Protein AF-A0A7Y3DRT1-F1 (afdb_monomer_lite)

Radius of gyration: 16.61 Å; chains: 1; bounding box: 52×34×32 Å

Structure (mmCIF, N/CA/C/O backbone):
data_AF-A0A7Y3DRT1-F1
#
_entry.id   AF-A0A7Y3DRT1-F1
#
loop_
_atom_site.group_PDB
_atom_site.id
_atom_site.type_symbol
_atom_site.label_atom_id
_atom_site.label_alt_id
_atom_site.label_comp_id
_atom_site.label_asym_id
_atom_site.label_entity_id
_atom_site.label_seq_id
_atom_site.pdbx_PDB_ins_code
_atom_site.Cartn_x
_atom_site.Cartn_y
_atom_site.Cartn_z
_atom_site.occupancy
_atom_site.B_iso_or_equiv
_atom_site.auth_seq_id
_atom_site.auth_comp_id
_atom_site.auth_asym_id
_atom_site.auth_atom_id
_atom_site.pdbx_PDB_model_num
ATOM 1 N N . SER A 1 1 ? 38.014 -11.702 -12.297 1.00 65.25 1 SER A N 1
ATOM 2 C CA . SER A 1 1 ? 36.769 -11.774 -13.084 1.00 65.25 1 SER A CA 1
ATOM 3 C C . SER A 1 1 ? 35.797 -10.768 -12.499 1.00 65.25 1 SER A C 1
ATOM 5 O O . SER A 1 1 ? 35.608 -10.796 -11.290 1.00 65.25 1 SER A O 1
ATOM 7 N N . ILE A 1 2 ? 35.257 -9.856 -13.309 1.00 73.31 2 ILE A N 1
ATOM 8 C CA . ILE A 1 2 ? 34.153 -8.977 -12.907 1.00 73.31 2 ILE A CA 1
ATOM 9 C C . ILE A 1 2 ? 32.902 -9.548 -13.573 1.00 73.31 2 ILE A C 1
ATOM 11 O O . ILE A 1 2 ? 32.862 -9.681 -14.793 1.00 73.31 2 ILE A O 1
ATOM 15 N N . PHE A 1 3 ? 31.917 -9.934 -12.766 1.00 83.69 3 PHE A N 1
ATOM 16 C CA . PHE A 1 3 ? 30.632 -10.447 -13.232 1.00 83.69 3 PHE A CA 1
ATOM 17 C C . PHE A 1 3 ? 29.591 -9.324 -13.145 1.00 83.69 3 PHE A C 1
ATOM 19 O O . PHE A 1 3 ? 29.271 -8.867 -12.049 1.00 83.69 3 PHE A O 1
ATOM 26 N N . MET A 1 4 ? 29.078 -8.871 -14.291 1.00 85.00 4 MET A N 1
ATOM 27 C CA . MET A 1 4 ? 28.018 -7.860 -14.378 1.00 85.00 4 MET A CA 1
ATOM 28 C C . MET A 1 4 ? 26.649 -8.544 -14.492 1.00 85.00 4 MET A C 1
ATOM 30 O O . MET A 1 4 ? 26.469 -9.432 -15.324 1.00 85.00 4 MET A O 1
ATOM 34 N N . ARG A 1 5 ? 25.668 -8.112 -13.689 1.00 83.06 5 ARG A N 1
ATOM 35 C CA . ARG A 1 5 ? 24.261 -8.525 -13.839 1.00 83.06 5 ARG A CA 1
ATOM 36 C C . ARG A 1 5 ? 23.523 -7.634 -14.855 1.00 83.06 5 ARG A C 1
ATOM 38 O O . ARG A 1 5 ? 23.930 -6.488 -15.039 1.00 83.06 5 ARG A O 1
ATOM 45 N N . PRO A 1 6 ? 22.434 -8.128 -15.481 1.00 82.12 6 PRO A N 1
ATOM 46 C CA . PRO A 1 6 ? 21.538 -7.299 -16.289 1.00 82.12 6 PRO A CA 1
ATOM 47 C C . PRO A 1 6 ? 20.948 -6.143 -15.472 1.00 82.12 6 PRO A C 1
ATOM 49 O O . PRO A 1 6 ? 20.773 -6.272 -14.259 1.00 82.12 6 PRO A O 1
ATOM 52 N N . PHE A 1 7 ? 20.604 -5.038 -16.137 1.00 75.75 7 PHE A N 1
ATOM 53 C CA . PHE A 1 7 ? 19.837 -3.963 -15.509 1.00 75.75 7 PHE A CA 1
ATOM 54 C C . PHE A 1 7 ? 18.466 -4.495 -15.074 1.00 75.75 7 PHE A C 1
ATOM 56 O O . PHE A 1 7 ? 17.737 -5.080 -15.872 1.00 75.75 7 PHE A O 1
ATOM 63 N N . ILE A 1 8 ? 18.132 -4.309 -13.798 1.00 77.25 8 ILE A N 1
ATOM 64 C CA . ILE A 1 8 ? 16.840 -4.674 -13.213 1.00 77.25 8 ILE A CA 1
ATOM 65 C C . ILE A 1 8 ? 16.142 -3.370 -12.837 1.00 77.25 8 ILE A C 1
ATOM 67 O O . ILE A 1 8 ? 16.763 -2.508 -12.212 1.00 77.25 8 ILE A O 1
ATOM 71 N N . GLY A 1 9 ? 14.866 -3.233 -13.206 1.00 71.88 9 GLY A N 1
ATOM 72 C CA . GLY A 1 9 ? 14.046 -2.100 -12.783 1.00 71.88 9 GLY A CA 1
ATOM 73 C C . GLY A 1 9 ? 14.022 -2.003 -11.258 1.00 71.88 9 GLY A C 1
ATOM 74 O O . GLY A 1 9 ? 13.755 -2.983 -10.564 1.00 71.88 9 GLY A O 1
ATOM 75 N N . THR A 1 1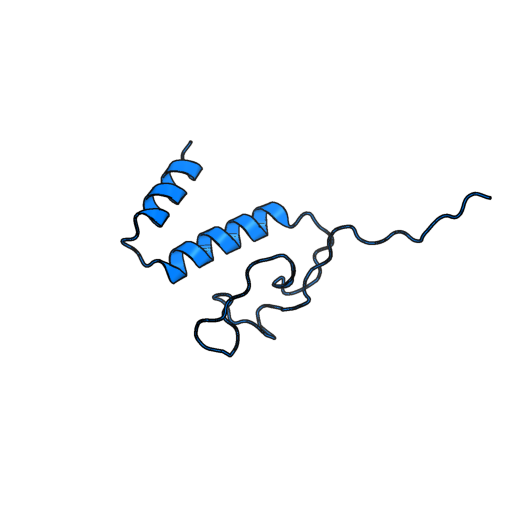0 ? 14.321 -0.828 -10.714 1.00 77.62 10 THR A N 1
ATOM 76 C CA . THR A 1 10 ? 14.492 -0.641 -9.264 1.00 77.62 10 THR A CA 1
ATOM 77 C C . THR A 1 10 ? 13.169 -0.500 -8.507 1.00 77.62 10 THR A C 1
ATOM 79 O O . THR A 1 10 ? 13.175 -0.297 -7.292 1.00 77.62 10 THR A O 1
ATOM 82 N N . HIS A 1 11 ? 12.031 -0.589 -9.204 1.00 82.00 11 HIS A N 1
ATOM 83 C CA . HIS A 1 11 ? 10.702 -0.255 -8.682 1.00 82.00 11 HIS A CA 1
ATOM 84 C C . HIS A 1 11 ? 9.646 -1.325 -9.039 1.00 82.00 11 HIS A C 1
ATOM 86 O O . HIS A 1 11 ? 8.714 -1.046 -9.801 1.00 82.00 11 HIS A O 1
ATOM 92 N N . PRO A 1 12 ? 9.771 -2.561 -8.509 1.00 86.25 12 PRO A N 1
ATOM 93 C CA . PRO A 1 12 ? 8.774 -3.607 -8.728 1.00 86.25 12 PRO A CA 1
ATOM 94 C C . PRO A 1 12 ? 7.401 -3.160 -8.208 1.00 86.25 12 PRO A C 1
ATOM 96 O O . PRO A 1 12 ? 7.287 -2.597 -7.119 1.00 86.25 12 PRO A O 1
ATOM 99 N N . SER A 1 13 ? 6.363 -3.378 -9.012 1.00 91.88 13 SER A N 1
ATOM 100 C CA . SER A 1 13 ? 4.994 -2.944 -8.724 1.00 91.88 13 SER A CA 1
ATOM 101 C C . SER A 1 13 ? 3.970 -3.744 -9.533 1.00 91.88 13 SER A C 1
ATOM 103 O O . SER A 1 13 ? 4.331 -4.435 -10.486 1.00 91.88 13 SER A O 1
ATOM 105 N N . GLY A 1 14 ? 2.695 -3.654 -9.149 1.00 92.25 14 GLY A N 1
ATOM 106 C CA . GLY A 1 14 ? 1.576 -4.172 -9.946 1.00 92.25 14 GLY A CA 1
ATOM 107 C C . GLY A 1 14 ? 1.333 -5.683 -9.867 1.00 92.25 14 GLY A C 1
ATOM 108 O O . GLY A 1 14 ? 0.842 -6.282 -10.827 1.00 92.25 14 GLY A O 1
ATOM 109 N N . THR A 1 15 ? 1.688 -6.311 -8.744 1.00 94.69 15 THR A N 1
ATOM 110 C CA . THR A 1 15 ? 1.461 -7.744 -8.490 1.00 94.69 15 THR A CA 1
ATOM 111 C C . THR A 1 15 ? 0.093 -8.061 -7.873 1.00 94.69 15 THR A C 1
ATOM 113 O O . THR A 1 15 ? -0.338 -9.206 -7.967 1.00 94.69 15 THR A O 1
ATOM 116 N N . VAL A 1 16 ? -0.597 -7.083 -7.271 1.00 96.75 16 VAL A N 1
ATOM 117 C CA . VAL A 1 16 ? -1.924 -7.231 -6.636 1.00 96.75 16 VAL A CA 1
ATOM 118 C C . VAL A 1 16 ? -2.797 -6.040 -7.034 1.00 96.75 16 VAL A C 1
ATOM 120 O O . VAL A 1 16 ? -3.026 -5.122 -6.258 1.00 96.75 16 VAL A O 1
ATOM 123 N N . ARG A 1 17 ? -3.216 -5.996 -8.296 1.00 97.50 17 ARG A N 1
ATOM 124 C CA . ARG A 1 17 ? -3.681 -4.759 -8.935 1.00 97.50 17 ARG A CA 1
ATOM 125 C C . ARG A 1 17 ? -5.099 -4.355 -8.541 1.00 97.50 17 ARG A C 1
ATOM 127 O O . ARG A 1 17 ? -5.995 -5.197 -8.443 1.00 97.50 17 ARG A O 1
ATOM 134 N N . ILE A 1 18 ? -5.311 -3.044 -8.434 1.00 97.56 18 ILE A N 1
ATOM 135 C CA . ILE A 1 18 ? -6.648 -2.434 -8.441 1.00 97.56 18 ILE A CA 1
ATOM 136 C C . ILE A 1 18 ? -7.343 -2.750 -9.768 1.00 97.56 18 ILE A C 1
ATOM 138 O O . ILE A 1 18 ? -6.745 -2.600 -10.832 1.00 97.56 18 ILE A O 1
ATOM 142 N N . GLY A 1 19 ? -8.604 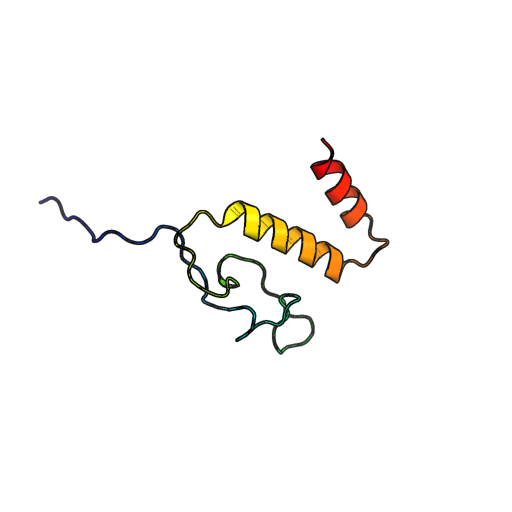-3.169 -9.696 1.00 96.50 19 GLY A N 1
ATOM 143 C CA . GLY A 1 19 ? -9.416 -3.583 -10.841 1.00 96.50 19 GLY A CA 1
ATOM 144 C C . GLY A 1 19 ? -9.315 -5.072 -11.186 1.00 96.50 19 GLY A C 1
ATOM 145 O O . GLY A 1 19 ? -10.235 -5.584 -11.815 1.00 96.50 19 GLY A O 1
ATOM 146 N N . ASP A 1 20 ? -8.264 -5.769 -10.731 1.00 97.38 20 ASP A N 1
ATOM 147 C CA . ASP A 1 20 ? -8.103 -7.221 -10.912 1.00 97.38 20 ASP A CA 1
ATOM 148 C C . ASP A 1 20 ? -8.330 -7.987 -9.596 1.00 97.38 20 ASP A C 1
ATOM 150 O O . ASP A 1 20 ? -9.188 -8.863 -9.521 1.00 97.38 20 ASP A O 1
ATOM 154 N N . MET A 1 21 ? -7.541 -7.679 -8.557 1.00 98.00 21 MET A N 1
ATOM 155 C CA . MET A 1 21 ? -7.588 -8.355 -7.248 1.00 98.00 21 MET A CA 1
ATOM 156 C C . MET A 1 21 ? -8.140 -7.468 -6.132 1.00 98.00 21 MET A C 1
ATOM 158 O O . MET A 1 21 ? -8.564 -7.988 -5.098 1.00 98.00 21 MET A O 1
ATOM 162 N N . LEU A 1 22 ? -8.092 -6.150 -6.328 1.00 98.31 22 LEU A N 1
ATOM 163 C CA . LEU A 1 22 ? -8.565 -5.154 -5.375 1.00 98.31 22 LEU A CA 1
ATOM 164 C C . LEU A 1 22 ? -9.654 -4.292 -6.003 1.00 98.31 22 LEU A C 1
ATOM 166 O O . LEU A 1 22 ? -9.600 -3.983 -7.196 1.00 98.31 22 LEU A O 1
ATOM 170 N N . ASP A 1 23 ? -10.597 -3.843 -5.188 1.00 97.75 23 ASP A N 1
ATOM 171 C CA . ASP A 1 23 ? -11.528 -2.791 -5.572 1.00 97.75 23 ASP A CA 1
ATOM 172 C C . ASP A 1 23 ? -10.874 -1.393 -5.541 1.00 97.75 23 ASP A C 1
ATOM 174 O O . ASP A 1 23 ? -9.673 -1.217 -5.297 1.00 97.75 23 ASP A O 1
ATOM 178 N N . THR A 1 24 ? -11.675 -0.359 -5.804 1.00 96.88 24 THR A N 1
ATOM 179 C CA . THR A 1 24 ? -11.209 1.032 -5.805 1.00 96.88 24 THR A CA 1
ATOM 180 C C . THR A 1 24 ? -10.851 1.567 -4.425 1.00 96.88 24 THR A C 1
ATOM 182 O O . THR A 1 24 ? -10.206 2.613 -4.359 1.00 96.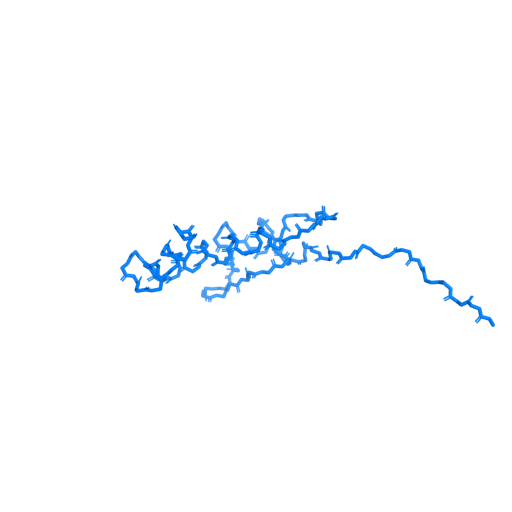88 24 THR A O 1
ATOM 185 N N . ASP A 1 25 ? -11.221 0.884 -3.344 1.00 97.12 25 ASP A N 1
ATOM 186 C CA . ASP A 1 25 ? -10.889 1.216 -1.956 1.00 97.12 25 ASP A CA 1
ATOM 187 C C . ASP A 1 25 ? -9.730 0.368 -1.406 1.00 97.12 25 ASP A C 1
ATOM 189 O O . ASP A 1 25 ? -9.326 0.535 -0.257 1.00 97.12 25 ASP A O 1
ATOM 193 N N . LEU A 1 26 ? -9.080 -0.413 -2.278 1.00 98.25 26 LEU A N 1
ATOM 194 C CA . LEU A 1 26 ? -7.965 -1.313 -1.975 1.00 98.25 26 LEU A CA 1
ATOM 195 C C . LEU A 1 26 ? -8.358 -2.551 -1.153 1.00 98.25 26 LEU A C 1
ATOM 197 O O . LEU A 1 26 ? -7.473 -3.199 -0.579 1.00 98.25 26 LEU A O 1
ATOM 201 N N . MET A 1 27 ? -9.650 -2.884 -1.079 1.00 98.50 27 MET A N 1
ATOM 202 C CA . MET A 1 27 ? -10.110 -4.110 -0.434 1.00 98.50 27 MET A CA 1
ATOM 203 C C . MET A 1 27 ? -10.010 -5.286 -1.402 1.00 98.50 27 MET A C 1
ATOM 205 O O . MET A 1 27 ? -10.278 -5.167 -2.598 1.00 98.50 27 MET A O 1
ATOM 209 N N . THR A 1 28 ? -9.604 -6.437 -0.879 1.00 98.50 28 THR A N 1
ATOM 210 C CA . THR A 1 28 ? -9.685 -7.709 -1.602 1.00 98.50 28 THR A CA 1
ATOM 211 C C . THR A 1 28 ? -11.135 -8.207 -1.650 1.00 98.50 28 THR A C 1
ATOM 213 O O . THR A 1 28 ? -12.018 -7.652 -1.003 1.00 98.50 28 THR A O 1
ATOM 216 N N . ALA A 1 29 ? -11.382 -9.329 -2.329 1.00 97.75 29 ALA A N 1
ATOM 217 C CA . ALA A 1 29 ? -12.672 -10.024 -2.257 1.00 97.75 29 ALA A CA 1
ATOM 218 C C . ALA A 1 29 ? -13.015 -10.582 -0.854 1.00 97.75 29 ALA A C 1
ATOM 220 O O . ALA A 1 29 ? -14.118 -11.083 -0.652 1.00 97.75 29 ALA A O 1
ATOM 221 N N . ILE A 1 30 ? -12.069 -10.555 0.094 1.00 98.19 30 ILE A N 1
ATOM 222 C CA . ILE A 1 30 ? -12.287 -10.949 1.487 1.00 98.19 30 ILE A CA 1
ATOM 223 C C . ILE A 1 30 ? -12.568 -9.690 2.308 1.00 98.19 30 ILE A C 1
ATOM 225 O O . ILE A 1 30 ? -11.722 -8.796 2.402 1.00 98.19 30 ILE A O 1
ATOM 229 N N . ASP A 1 31 ? -13.733 -9.664 2.952 1.00 97.19 31 ASP A N 1
ATOM 230 C CA . ASP A 1 31 ? -14.172 -8.539 3.772 1.00 97.19 31 ASP A CA 1
ATOM 231 C C . ASP A 1 31 ? -13.182 -8.214 4.893 1.00 97.19 31 ASP A C 1
ATOM 233 O O . ASP A 1 31 ? -12.772 -9.073 5.677 1.00 97.19 31 ASP A O 1
ATOM 237 N N . GLY A 1 32 ? -12.799 -6.938 4.969 1.00 97.00 32 GLY A N 1
ATOM 238 C CA . GLY A 1 32 ? -11.872 -6.437 5.980 1.00 97.00 32 GLY A CA 1
ATOM 239 C C . GLY A 1 32 ? -10.388 -6.667 5.670 1.00 97.00 32 GLY A C 1
ATOM 240 O O . GLY A 1 32 ? -9.547 -6.258 6.472 1.00 97.00 32 GLY A O 1
ATOM 241 N N . LEU A 1 33 ? -10.041 -7.281 4.531 1.00 98.06 33 LEU A N 1
ATOM 242 C CA . LEU A 1 33 ? -8.655 -7.497 4.110 1.00 98.06 33 LEU A CA 1
ATOM 243 C C . LEU A 1 33 ? -8.256 -6.517 2.997 1.00 98.06 33 LEU A C 1
ATOM 245 O O . LEU A 1 33 ? -8.772 -6.587 1.882 1.00 98.06 33 LEU A O 1
ATOM 249 N N . TYR A 1 34 ? -7.288 -5.648 3.300 1.00 98.44 34 TYR A N 1
ATOM 250 C CA . TYR A 1 34 ? -6.819 -4.565 2.428 1.00 98.44 34 TYR A CA 1
ATOM 251 C C . TYR A 1 34 ? -5.323 -4.682 2.122 1.00 98.44 34 TYR A C 1
ATOM 253 O O . TYR A 1 34 ? -4.553 -5.201 2.933 1.00 98.44 34 TYR A O 1
ATOM 261 N N . VAL A 1 35 ? -4.895 -4.128 0.985 1.00 98.19 35 VAL A N 1
ATOM 262 C CA . VAL A 1 35 ? -3.478 -4.042 0.586 1.00 98.19 35 VAL A CA 1
ATOM 263 C C . VAL A 1 35 ? -3.139 -2.600 0.215 1.00 98.19 35 VAL A C 1
ATOM 265 O O . VAL A 1 35 ? -3.864 -1.968 -0.537 1.00 98.19 35 VAL A O 1
ATOM 268 N N . CYS A 1 36 ? -2.037 -2.047 0.727 1.00 97.56 36 CYS A N 1
ATOM 269 C CA . CYS A 1 36 ? -1.641 -0.667 0.430 1.00 97.56 36 CYS A CA 1
ATOM 270 C C . CYS A 1 36 ? -0.116 -0.507 0.363 1.00 97.56 36 CYS A C 1
ATOM 272 O O . CYS A 1 36 ? 0.518 0.036 1.268 1.00 97.56 36 CYS A O 1
ATOM 274 N N . ASP A 1 37 ? 0.475 -0.976 -0.731 1.00 96.31 37 ASP A N 1
ATOM 275 C CA . ASP A 1 37 ? 1.900 -0.850 -1.039 1.00 96.31 37 ASP A CA 1
ATOM 276 C C . ASP A 1 37 ? 2.127 -0.733 -2.564 1.00 96.31 37 ASP A C 1
ATOM 278 O O . ASP A 1 37 ? 1.212 -0.404 -3.315 1.00 96.31 37 ASP A O 1
ATOM 282 N N . ALA A 1 38 ? 3.346 -0.982 -3.054 1.00 95.19 38 ALA A N 1
ATOM 283 C CA . ALA A 1 38 ? 3.648 -0.914 -4.485 1.00 95.19 38 ALA A CA 1
ATOM 284 C C . ALA A 1 38 ? 2.958 -2.003 -5.331 1.00 95.19 38 ALA A C 1
ATOM 286 O O . ALA A 1 38 ? 2.912 -1.900 -6.557 1.00 95.19 38 ALA A O 1
ATOM 287 N N . SER A 1 39 ? 2.424 -3.062 -4.726 1.00 96.06 39 SER A N 1
ATOM 288 C CA . SER A 1 39 ? 1.758 -4.128 -5.477 1.00 96.06 39 SER A CA 1
ATOM 289 C C . SER A 1 39 ? 0.453 -3.666 -6.129 1.00 96.06 39 SER A C 1
ATOM 291 O O . SER A 1 39 ? 0.059 -4.244 -7.139 1.00 96.06 39 SER A O 1
ATOM 293 N N . VAL A 1 40 ? -0.165 -2.601 -5.603 1.00 97.56 40 VAL A N 1
ATOM 294 C CA . VAL A 1 40 ? -1.541 -2.201 -5.942 1.00 97.56 40 VAL A CA 1
ATOM 295 C C . VAL A 1 40 ? -1.682 -1.435 -7.249 1.00 97.56 40 VAL A C 1
ATOM 297 O O . VAL A 1 40 ? -2.794 -1.260 -7.749 1.00 97.56 40 VAL A O 1
ATOM 300 N N . PHE A 1 41 ? -0.571 -0.961 -7.814 1.00 95.69 41 PHE A N 1
ATOM 301 C CA . PHE A 1 41 ? -0.611 -0.194 -9.053 1.00 95.69 41 PHE A CA 1
ATOM 302 C C . PHE A 1 41 ? -1.261 -1.000 -10.188 1.00 95.69 41 PHE A C 1
ATOM 304 O O . PHE A 1 41 ? -0.934 -2.172 -10.343 1.00 95.69 41 PHE A O 1
ATOM 311 N N . PRO A 1 42 ? -2.128 -0.392 -11.019 1.00 94.12 42 PRO A N 1
ATOM 312 C CA . PRO A 1 42 ? -2.745 -1.081 -12.159 1.00 94.12 42 PRO A CA 1
ATOM 313 C C . PRO A 1 42 ? -1.734 -1.620 -13.181 1.00 94.12 42 PRO A C 1
ATOM 315 O O . PRO A 1 42 ? -2.031 -2.532 -13.941 1.00 94.12 42 PRO A O 1
ATOM 318 N N . GLU A 1 43 ? -0.525 -1.068 -13.199 1.00 90.75 43 GLU A N 1
ATOM 319 C CA . GLU A 1 43 ? 0.584 -1.532 -14.021 1.00 90.75 43 GLU A CA 1
ATOM 320 C C . GLU A 1 43 ? 1.920 -1.206 -13.345 1.00 90.75 43 GLU A C 1
ATOM 322 O O . GLU A 1 43 ? 1.990 -0.379 -12.430 1.00 90.75 43 GLU A O 1
ATOM 327 N N . ALA A 1 44 ? 2.994 -1.851 -13.799 1.00 85.94 44 ALA A N 1
ATOM 328 C CA . ALA A 1 44 ? 4.334 -1.523 -13.334 1.00 85.94 44 ALA A CA 1
ATOM 329 C C . ALA A 1 44 ? 4.744 -0.138 -13.859 1.00 85.94 44 ALA A C 1
ATOM 331 O O . ALA A 1 44 ? 4.797 0.085 -15.065 1.00 85.94 44 ALA A O 1
ATOM 332 N N . LEU A 1 45 ? 5.042 0.794 -12.950 1.00 81.88 45 LEU A N 1
ATOM 333 C CA . LEU A 1 45 ? 5.193 2.207 -13.317 1.00 81.88 45 LEU A CA 1
ATOM 334 C C . LEU A 1 45 ? 6.598 2.611 -13.784 1.00 81.88 45 LEU A C 1
ATOM 336 O O . LEU A 1 45 ? 6.730 3.708 -14.322 1.00 81.88 45 LEU A O 1
ATOM 340 N N . ASP A 1 46 ? 7.626 1.790 -13.525 1.00 81.38 46 ASP A N 1
ATOM 341 C CA . ASP A 1 46 ? 9.062 2.088 -13.737 1.00 81.38 46 ASP A CA 1
ATOM 342 C C . ASP A 1 46 ? 9.485 3.497 -13.256 1.00 81.38 46 ASP A C 1
ATOM 344 O O . ASP A 1 46 ? 10.324 4.186 -13.832 1.00 81.38 46 ASP A O 1
ATOM 348 N N . ARG A 1 47 ? 8.833 3.974 -12.191 1.00 81.62 47 ARG A N 1
ATOM 349 C CA . ARG A 1 47 ? 8.966 5.328 -11.641 1.00 81.62 47 ARG A CA 1
ATOM 350 C C . ARG A 1 47 ? 8.941 5.276 -10.113 1.00 81.62 47 ARG A C 1
ATOM 352 O O . ARG A 1 47 ? 8.395 4.324 -9.553 1.00 81.62 47 ARG A O 1
ATOM 359 N N . PRO A 1 48 ? 9.469 6.298 -9.417 1.00 86.44 48 PRO A N 1
ATOM 360 C CA . PRO A 1 48 ? 9.359 6.390 -7.966 1.00 86.44 48 PRO A CA 1
ATOM 361 C C . PRO A 1 48 ? 7.894 6.372 -7.505 1.00 86.44 48 PRO A C 1
ATOM 363 O O . PRO A 1 48 ? 7.108 7.252 -7.846 1.00 86.44 48 PRO A O 1
ATOM 366 N N . THR A 1 49 ? 7.531 5.377 -6.699 1.00 89.94 49 THR A N 1
ATOM 367 C CA . THR A 1 49 ? 6.147 5.134 -6.252 1.00 89.94 49 THR A CA 1
ATOM 368 C C . THR A 1 49 ? 5.814 5.761 -4.897 1.00 89.94 49 THR A C 1
ATOM 370 O O . THR A 1 49 ? 4.658 5.752 -4.474 1.00 89.94 49 THR A O 1
ATOM 373 N N . VAL A 1 50 ? 6.816 6.322 -4.214 1.00 92.62 50 VAL A N 1
ATOM 374 C CA . VAL A 1 50 ? 6.754 6.714 -2.796 1.00 92.62 50 VAL A CA 1
ATOM 375 C C . VAL A 1 50 ? 5.593 7.664 -2.501 1.00 92.62 50 VAL A C 1
ATOM 377 O O . VAL A 1 50 ? 4.784 7.384 -1.619 1.00 92.62 50 VAL A O 1
ATOM 380 N N . LEU A 1 51 ? 5.475 8.769 -3.245 1.00 93.62 51 LEU A N 1
ATOM 381 C CA . LEU A 1 51 ? 4.424 9.762 -2.995 1.00 93.62 51 LEU A CA 1
ATOM 382 C C . LEU A 1 51 ? 3.026 9.194 -3.242 1.00 93.62 51 LEU A C 1
ATOM 384 O O . LEU A 1 51 ? 2.104 9.488 -2.482 1.00 93.62 51 LEU A O 1
ATOM 388 N N . THR A 1 52 ? 2.877 8.342 -4.254 1.00 93.94 52 THR A N 1
ATOM 389 C CA . THR A 1 52 ? 1.590 7.717 -4.554 1.00 93.94 52 THR A CA 1
ATOM 390 C C . THR A 1 52 ? 1.194 6.719 -3.471 1.00 93.94 52 THR A C 1
ATOM 392 O O . THR A 1 52 ? 0.056 6.755 -3.016 1.00 93.94 52 THR A O 1
ATOM 395 N N . ILE A 1 53 ? 2.128 5.899 -2.980 1.00 95.38 53 ILE A N 1
ATOM 396 C CA . ILE A 1 53 ? 1.874 4.964 -1.872 1.00 95.38 53 ILE A CA 1
ATOM 397 C C . ILE A 1 53 ? 1.497 5.725 -0.594 1.00 95.38 53 ILE A C 1
ATOM 399 O O . ILE A 1 53 ? 0.540 5.354 0.081 1.00 95.38 53 ILE A O 1
ATOM 403 N N . ILE A 1 54 ? 2.184 6.832 -0.283 1.00 95.25 54 ILE A N 1
ATOM 404 C CA . ILE A 1 54 ? 1.824 7.693 0.856 1.00 95.25 54 ILE A CA 1
ATOM 405 C C . ILE A 1 54 ? 0.406 8.258 0.688 1.00 95.25 54 ILE A C 1
ATOM 407 O O . ILE A 1 54 ? -0.367 8.280 1.647 1.00 95.25 54 ILE A O 1
ATOM 411 N N . GLY A 1 55 ? 0.055 8.718 -0.516 1.00 94.94 55 GLY A N 1
ATOM 412 C CA . GLY A 1 55 ? -1.283 9.218 -0.830 1.00 94.94 55 GLY A CA 1
ATOM 413 C C . GLY A 1 55 ? -2.364 8.151 -0.653 1.00 94.94 55 GLY A C 1
ATOM 414 O O . GLY A 1 55 ? -3.364 8.399 0.024 1.00 94.94 55 GLY A O 1
ATOM 415 N N . LEU A 1 56 ? -2.134 6.950 -1.189 1.00 96.25 56 LEU A N 1
ATOM 416 C CA . LEU A 1 56 ? -3.027 5.799 -1.049 1.00 96.25 56 LEU A CA 1
ATOM 417 C C . LEU A 1 56 ? -3.206 5.396 0.417 1.00 96.25 56 LEU A C 1
ATOM 419 O O . LEU A 1 56 ? -4.340 5.234 0.857 1.00 96.25 56 LEU A O 1
ATOM 423 N N . GLY A 1 57 ? -2.121 5.340 1.194 1.00 95.25 57 GLY A N 1
ATOM 424 C CA . GLY A 1 57 ? -2.174 5.006 2.618 1.00 95.25 57 GLY A CA 1
ATOM 425 C C . GLY A 1 57 ? -2.964 6.024 3.433 1.00 95.25 57 GLY A C 1
ATOM 426 O O . GLY A 1 57 ? -3.795 5.650 4.257 1.00 95.25 57 GLY A O 1
ATOM 427 N N . LYS A 1 58 ? -2.781 7.323 3.162 1.00 92.56 58 LYS A N 1
ATOM 428 C CA . LYS A 1 58 ? -3.585 8.377 3.798 1.00 92.56 58 LYS A CA 1
ATOM 429 C C . LYS A 1 58 ? -5.061 8.256 3.430 1.00 92.56 58 LYS A C 1
ATOM 431 O O . LYS A 1 58 ? -5.901 8.369 4.317 1.00 92.56 58 LYS A O 1
ATOM 436 N N . ARG A 1 59 ? -5.377 8.021 2.152 1.00 93.38 59 ARG A N 1
ATOM 437 C CA . ARG A 1 59 ? -6.756 7.826 1.681 1.00 93.38 59 ARG A CA 1
ATOM 438 C C . ARG A 1 59 ? -7.404 6.613 2.351 1.00 93.38 59 ARG A C 1
ATOM 440 O O . ARG A 1 59 ? -8.511 6.739 2.862 1.00 93.38 59 ARG A O 1
ATOM 447 N N . LEU A 1 60 ? -6.702 5.480 2.397 1.00 95.38 60 LEU A N 1
ATOM 448 C CA . LEU A 1 60 ? -7.180 4.254 3.034 1.00 95.38 60 LEU A CA 1
ATOM 449 C C . LEU A 1 60 ? -7.406 4.459 4.536 1.00 95.38 60 LEU A C 1
ATOM 451 O O . LEU A 1 60 ? -8.448 4.078 5.052 1.00 95.38 60 LEU A O 1
ATOM 455 N N . ALA A 1 61 ? -6.488 5.134 5.234 1.00 93.19 61 ALA A N 1
ATOM 456 C CA . ALA A 1 61 ? -6.681 5.470 6.643 1.00 93.19 61 ALA A CA 1
ATOM 457 C C . ALA A 1 61 ? -7.958 6.298 6.867 1.00 93.19 61 ALA A C 1
ATOM 459 O O . ALA A 1 61 ? -8.686 6.037 7.822 1.00 93.19 61 ALA A O 1
ATOM 460 N N . LYS A 1 62 ? -8.266 7.249 5.967 1.00 90.69 62 LYS A N 1
ATOM 461 C CA . LYS A 1 62 ? -9.526 8.009 6.027 1.00 90.69 62 LYS A CA 1
ATOM 462 C C . LYS A 1 62 ? -10.750 7.113 5.848 1.00 90.69 62 LYS A C 1
ATOM 464 O O . LYS A 1 62 ? -11.722 7.266 6.580 1.00 90.69 62 LYS A O 1
ATOM 469 N N . HIS A 1 63 ? -10.686 6.198 4.885 1.00 92.50 63 HIS A N 1
ATOM 470 C CA . HIS A 1 63 ? -11.761 5.254 4.591 1.00 92.50 63 HIS A CA 1
ATOM 471 C C . HIS A 1 63 ? -12.048 4.331 5.788 1.00 92.50 63 HIS A C 1
ATOM 473 O O . HIS A 1 63 ? -13.200 4.180 6.176 1.00 92.50 63 HIS A O 1
ATOM 479 N N . LEU A 1 64 ? -11.005 3.783 6.424 1.00 93.50 64 LEU A N 1
ATOM 480 C CA . 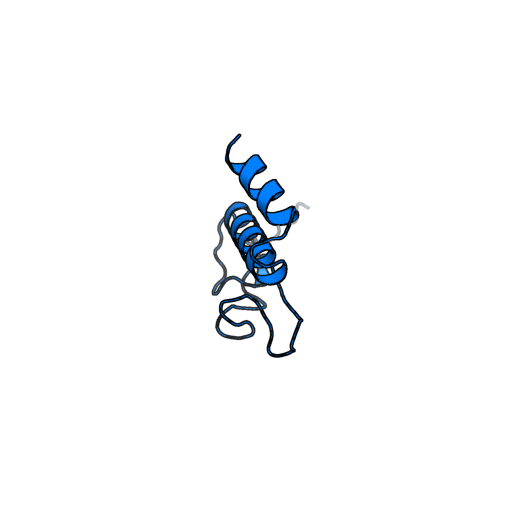LEU A 1 64 ? -11.146 2.825 7.528 1.00 93.50 64 LEU A CA 1
ATOM 481 C C . LEU A 1 64 ? -11.542 3.464 8.865 1.00 93.50 64 LEU A C 1
ATOM 483 O O . LEU A 1 64 ? -12.267 2.854 9.645 1.00 93.50 64 LEU A O 1
ATOM 487 N N . ALA A 1 65 ? -11.027 4.657 9.169 1.00 90.12 65 ALA A N 1
ATOM 488 C CA . ALA A 1 65 ? -11.205 5.266 10.485 1.00 90.12 65 ALA A CA 1
ATOM 489 C C . ALA A 1 65 ? -12.526 6.049 10.626 1.00 90.12 65 ALA A C 1
ATOM 491 O O . ALA A 1 65 ? -12.929 6.365 11.745 1.00 90.12 65 ALA A O 1
ATOM 492 N N . GLY A 1 66 ? -13.201 6.357 9.513 1.00 79.06 66 GLY A N 1
ATOM 493 C CA . GLY A 1 66 ? -14.415 7.175 9.504 1.00 79.06 66 GLY A CA 1
ATOM 494 C C . GLY A 1 66 ? -14.153 8.660 9.822 1.00 79.06 66 GLY A C 1
ATOM 495 O O . GLY A 1 66 ? -13.067 9.015 10.290 1.00 79.06 66 GLY A O 1
ATOM 496 N N . PRO A 1 67 ? -15.130 9.549 9.555 1.00 69.31 67 PRO A N 1
ATOM 497 C CA . PRO A 1 67 ? -14.948 11.008 9.553 1.00 69.31 67 PRO A CA 1
ATOM 498 C C . PRO A 1 67 ? -14.529 11.625 10.900 1.00 69.31 67 PRO A C 1
ATOM 500 O O . PRO A 1 67 ? -13.878 12.666 10.895 1.00 69.31 67 PRO A O 1
ATOM 503 N N . ASP A 1 68 ? -14.823 10.973 12.027 1.00 70.38 68 ASP A N 1
ATOM 504 C CA . ASP A 1 68 ? -14.631 11.540 13.374 1.00 70.38 68 ASP A CA 1
ATOM 505 C C . ASP A 1 68 ? -13.362 11.046 14.094 1.00 70.38 68 ASP A C 1
ATOM 507 O O . ASP A 1 68 ? -13.170 11.294 15.285 1.00 70.38 68 ASP A O 1
ATOM 511 N N . SER A 1 69 ? -12.478 10.316 13.410 1.00 77.12 69 SER A N 1
ATOM 512 C CA . SER A 1 69 ? -11.293 9.753 14.064 1.00 77.12 69 SER A CA 1
ATOM 513 C C . SER A 1 69 ? -10.200 10.797 14.334 1.00 77.12 69 SER A C 1
ATOM 515 O O . SER A 1 69 ? -9.781 11.546 13.453 1.00 77.12 69 SER A O 1
ATOM 517 N N . GLU A 1 70 ? -9.624 10.778 15.540 1.00 78.62 70 GLU A N 1
ATOM 518 C CA . GLU A 1 70 ? -8.486 11.642 15.915 1.00 78.62 70 GLU A CA 1
ATOM 519 C C . GLU A 1 70 ? -7.264 11.470 14.988 1.00 78.62 70 GLU A C 1
ATOM 521 O O . GLU A 1 70 ? -6.442 12.380 14.810 1.00 78.62 70 GLU A O 1
ATOM 526 N N . ILE A 1 71 ? -7.158 10.295 14.360 1.00 76.62 71 ILE A N 1
ATOM 527 C CA . ILE A 1 71 ? -6.142 9.958 13.361 1.00 76.62 71 ILE A CA 1
ATOM 528 C C . ILE A 1 71 ? -6.251 10.895 12.150 1.00 76.62 71 ILE A C 1
ATOM 530 O O . ILE A 1 71 ? -5.227 11.405 11.687 1.00 76.62 71 ILE A O 1
ATOM 534 N N . LEU A 1 72 ? -7.463 11.188 11.670 1.00 71.94 72 LEU A N 1
ATOM 535 C CA . LEU A 1 72 ? -7.687 12.098 10.544 1.00 71.94 72 LEU A CA 1
ATOM 536 C C . LEU A 1 72 ? -7.226 13.519 10.852 1.00 71.94 72 LEU A C 1
ATOM 538 O O . LEU A 1 72 ? -6.462 14.103 10.079 1.00 71.94 72 LEU A O 1
ATOM 542 N N . THR A 1 73 ? -7.603 14.036 12.021 1.00 75.19 73 THR A N 1
ATOM 543 C CA . THR A 1 73 ? -7.186 15.362 12.494 1.00 75.19 73 THR A CA 1
ATOM 544 C C . THR A 1 73 ? -5.662 15.460 12.625 1.00 75.19 73 THR A C 1
ATOM 546 O O . THR A 1 73 ? -5.059 16.509 12.395 1.00 75.19 73 THR A O 1
ATOM 549 N N . SER A 1 74 ? -4.991 14.366 12.996 1.00 79.00 74 SER A N 1
ATOM 550 C CA . SER A 1 74 ? -3.526 14.295 13.043 1.00 79.00 74 SER A CA 1
ATOM 551 C C . SER A 1 74 ? -2.888 14.312 11.647 1.00 79.00 74 SER A C 1
ATOM 553 O O . SER A 1 74 ? -1.920 15.044 11.422 1.00 79.00 74 SER A O 1
ATOM 555 N N . ILE A 1 75 ? -3.442 13.557 10.691 1.00 77.62 75 ILE A N 1
ATOM 556 C CA . ILE A 1 75 ? -2.957 13.510 9.302 1.00 77.62 75 ILE A CA 1
ATOM 557 C C . ILE A 1 75 ? -3.068 14.886 8.634 1.00 77.62 75 ILE A C 1
ATOM 559 O O . ILE A 1 75 ? -2.126 15.307 7.964 1.00 77.62 75 ILE A O 1
ATOM 563 N N . GLU A 1 76 ? -4.182 15.593 8.823 1.00 77.12 76 GLU A N 1
ATOM 564 C CA . GLU A 1 76 ? -4.420 16.906 8.208 1.00 77.12 76 GLU A CA 1
ATOM 565 C C . GLU A 1 76 ? -3.485 17.985 8.756 1.00 77.12 76 GLU A C 1
ATOM 567 O O . GLU A 1 76 ? -2.880 18.727 7.980 1.00 77.12 76 GLU A O 1
ATOM 572 N N . ARG A 1 77 ? -3.248 17.999 10.075 1.00 76.75 77 ARG A N 1
ATOM 573 C CA . ARG A 1 77 ? -2.275 18.914 10.696 1.00 76.75 77 ARG A CA 1
ATOM 574 C C . ARG A 1 77 ? -0.860 18.740 10.140 1.00 76.75 77 ARG A C 1
ATOM 576 O O . ARG A 1 77 ? -0.184 19.730 9.887 1.00 76.75 77 ARG A O 1
ATOM 583 N N . LYS A 1 78 ? -0.425 17.498 9.895 1.00 74.06 78 LYS A N 1
ATOM 584 C CA . LYS A 1 78 ? 0.913 17.203 9.348 1.00 74.06 78 LYS A CA 1
ATOM 585 C C . LYS A 1 78 ? 1.093 17.575 7.873 1.00 74.06 78 LYS A C 1
ATOM 587 O O . LYS 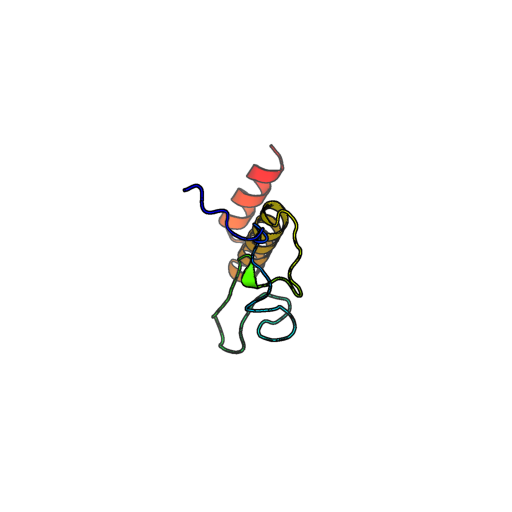A 1 78 ? 2.224 17.599 7.412 1.00 74.06 78 LYS A O 1
ATOM 592 N N . ILE A 1 79 ? 0.012 17.789 7.121 1.00 69.75 79 ILE A N 1
ATOM 593 C CA . ILE A 1 79 ? 0.073 18.211 5.709 1.00 69.75 79 ILE A CA 1
ATOM 594 C C . ILE A 1 79 ? 0.082 19.741 5.593 1.00 69.75 79 ILE A C 1
ATOM 596 O O . ILE A 1 79 ? 0.618 20.274 4.631 1.00 69.75 79 ILE A O 1
ATOM 600 N N . SER A 1 80 ? -0.511 20.437 6.566 1.00 66.88 80 SER A N 1
ATOM 601 C CA . SER A 1 80 ? -0.617 21.901 6.591 1.00 66.88 80 SER A CA 1
ATOM 602 C C . SER A 1 80 ? 0.638 22.622 7.113 1.00 66.88 80 SER A C 1
ATOM 604 O O . SER A 1 80 ? 0.635 23.852 7.153 1.00 66.88 80 SER A O 1
ATOM 606 N N . THR A 1 81 ? 1.661 21.888 7.561 1.00 51.94 81 THR A N 1
ATOM 607 C CA . THR A 1 81 ? 2.928 22.442 8.078 1.00 51.94 81 THR A CA 1
ATOM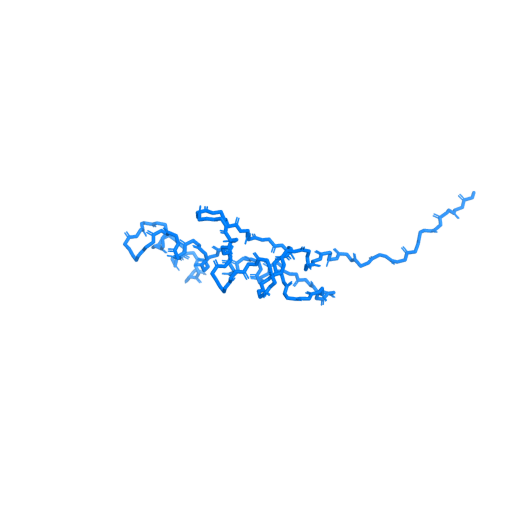 608 C C . THR A 1 81 ? 4.020 22.254 7.040 1.00 51.94 81 THR A C 1
ATOM 610 O O . THR A 1 81 ? 4.818 23.196 6.855 1.00 51.94 81 THR A O 1
#

Secondary structure (DSSP, 8-state):
---PPPP--S----SS-BTTTB-TTSBBSSTT-B--SGGGSSS--SS--HHHHHHHHHHHHHHHH-TT-HHHHHHHHHH--

Foldseek 3Di:
DDDDDDDDLPQDAQQCEDVPQADPLQDGPDPPDGDQDRHHHPDRDSDDCVVVSVVSVLSNCCVVQDDPDPVVVVVVVVVVD

pLDDT: mean 87.85, std 10.44, range [51.94, 98.5]

Sequence (81 aa):
SIFMRPFIGTHPSGTVRIGDMLDTDLMTAIDGLYVCDASVFPEALDRPTVLTIIGLGKRLAKHLAGPDSEILTSIERKIST